Protein AF-A0A151QXU3-F1 (afdb_monomer_lite)

Sequence (77 aa):
LKSQLETNWSALKDERNISFWTYQWNKHDSCSQLQQNDFLQLALTIFIKMILKLFFKNTASKSYLIASITTAIYNDI

Organism: Cajanus cajan (NCBI:txid3821)

InterPro domains:
  IPR001568 Ribonuclease T2-like [PF00445] (1-75)
  IPR036430 Ribonuclease T2-like superfamily [G3DSA:3.90.730.10] (1-77)
  IPR036430 Ribonuclease T2-like superfamily [SSF55895] (2-74)

Foldseek 3Di:
DVVLCLVQPADPPPRPSVVVLVVCCVPPVVVVVDDSVRVVVVVSVVRVVVVVQVVVPDDDDPDDDPVRVVCSNVVVD

pLDDT: mean 83.28, std 12.21, range [54.28, 95.25]

Structure (mmCIF, N/CA/C/O backbone):
data_AF-A0A151QXU3-F1
#
_entry.id   AF-A0A151QXU3-F1
#
loop_
_atom_site.group_PDB
_atom_site.id
_atom_site.type_symbol
_atom_site.label_atom_id
_atom_site.label_alt_id
_atom_site.label_comp_id
_atom_site.label_asym_id
_atom_site.label_entity_id
_atom_site.label_seq_id
_atom_site.pdbx_PDB_ins_code
_atom_site.Cartn_x
_atom_site.Cartn_y
_atom_s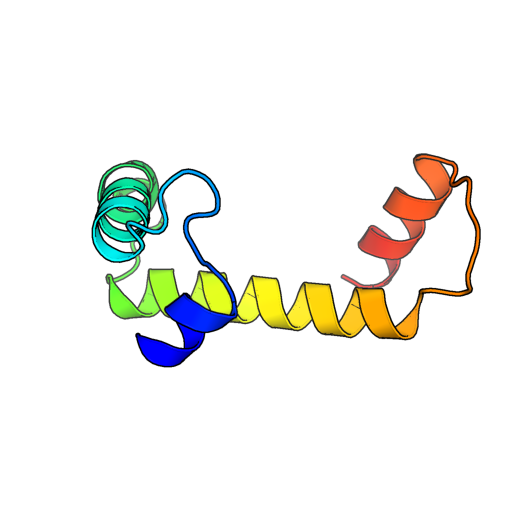ite.Cartn_z
_atom_site.occupancy
_atom_site.B_iso_or_equiv
_atom_site.auth_seq_id
_atom_site.auth_comp_id
_atom_site.auth_asym_id
_atom_site.auth_atom_id
_atom_site.pdbx_PDB_model_num
ATOM 1 N N . LEU A 1 1 ? 3.834 -3.902 10.486 1.00 90.00 1 LEU A N 1
ATOM 2 C CA . LEU A 1 1 ? 2.903 -3.228 9.553 1.00 90.00 1 LEU A CA 1
ATOM 3 C C . LEU A 1 1 ? 3.160 -1.722 9.441 1.00 90.00 1 LEU A C 1
ATOM 5 O O . LEU A 1 1 ? 3.595 -1.302 8.382 1.00 90.00 1 LEU A O 1
ATOM 9 N N . LYS A 1 2 ? 2.987 -0.917 10.505 1.00 91.94 2 LYS A N 1
ATOM 10 C CA . LYS A 1 2 ? 3.153 0.555 10.457 1.00 91.94 2 LYS A CA 1
ATOM 11 C C . LYS A 1 2 ? 4.457 1.033 9.794 1.00 91.94 2 LYS A C 1
ATOM 13 O O . LYS A 1 2 ? 4.386 1.715 8.787 1.00 91.94 2 LYS A O 1
ATOM 18 N N . SER A 1 3 ? 5.624 0.614 10.289 1.00 94.19 3 SER A N 1
ATOM 19 C CA . SER A 1 3 ? 6.918 1.013 9.702 1.00 94.19 3 SER A CA 1
ATOM 20 C C . SER A 1 3 ? 7.049 0.625 8.219 1.00 94.19 3 SER A C 1
ATOM 22 O O . SER A 1 3 ? 7.544 1.409 7.419 1.00 94.19 3 SER A O 1
ATOM 24 N N . GLN A 1 4 ? 6.525 -0.539 7.813 1.00 94.38 4 GLN A N 1
ATOM 25 C CA . GLN A 1 4 ? 6.520 -0.934 6.401 1.00 94.38 4 GLN A CA 1
ATOM 26 C C . GLN A 1 4 ? 5.616 -0.036 5.552 1.00 94.38 4 GLN A C 1
ATOM 28 O O . GLN A 1 4 ? 5.994 0.288 4.429 1.00 94.38 4 GLN A O 1
ATOM 33 N N . LEU A 1 5 ? 4.458 0.379 6.075 1.00 93.50 5 LEU A N 1
ATOM 34 C CA . LEU A 1 5 ? 3.579 1.342 5.412 1.00 93.50 5 LEU A CA 1
ATOM 35 C C . LEU A 1 5 ? 4.243 2.721 5.299 1.00 93.50 5 LEU A C 1
ATOM 37 O O . LEU A 1 5 ? 4.137 3.350 4.255 1.00 93.50 5 LEU A O 1
ATOM 41 N N . GLU A 1 6 ? 4.965 3.180 6.325 1.00 94.12 6 GLU A N 1
ATOM 42 C CA . GLU A 1 6 ? 5.693 4.461 6.283 1.00 94.12 6 GLU A CA 1
ATOM 43 C C . GLU A 1 6 ? 6.769 4.464 5.195 1.00 94.12 6 GLU A C 1
ATOM 45 O O . GLU A 1 6 ? 6.926 5.456 4.492 1.00 94.12 6 GLU A O 1
ATOM 50 N N . THR A 1 7 ? 7.485 3.351 5.023 1.00 91.62 7 THR A N 1
ATOM 51 C CA . THR A 1 7 ? 8.538 3.232 4.006 1.00 91.62 7 THR A CA 1
ATOM 52 C C . THR A 1 7 ? 7.986 3.043 2.596 1.00 91.62 7 THR A C 1
ATOM 54 O O . THR A 1 7 ? 8.522 3.606 1.648 1.00 91.62 7 THR A O 1
ATOM 57 N N . ASN A 1 8 ? 6.946 2.223 2.437 1.00 91.12 8 ASN A N 1
ATOM 58 C CA . ASN A 1 8 ? 6.525 1.734 1.121 1.00 91.12 8 ASN A CA 1
ATOM 59 C C . ASN A 1 8 ? 5.224 2.365 0.618 1.00 91.12 8 ASN A C 1
ATOM 61 O O . ASN A 1 8 ? 4.919 2.271 -0.563 1.00 91.12 8 ASN A O 1
ATOM 65 N N . TRP A 1 9 ? 4.435 2.997 1.484 1.00 92.25 9 TRP A N 1
ATOM 66 C CA . TRP A 1 9 ? 3.136 3.555 1.115 1.00 92.25 9 TRP A CA 1
ATOM 67 C C .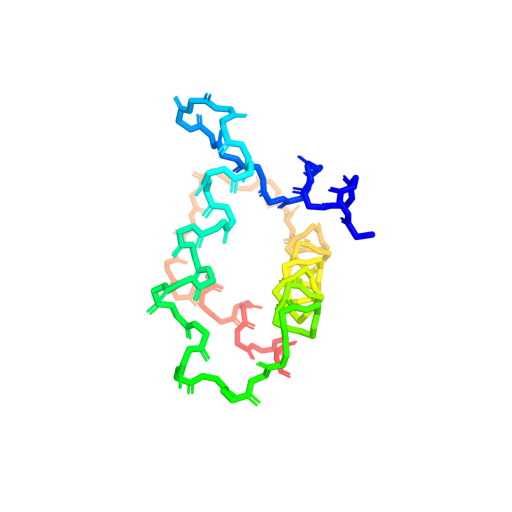 TRP A 1 9 ? 2.860 4.877 1.841 1.00 92.25 9 TRP A C 1
ATOM 69 O O . TRP A 1 9 ? 1.850 5.043 2.530 1.00 92.25 9 TRP A O 1
ATOM 79 N N . SER A 1 10 ? 3.791 5.821 1.701 1.00 93.12 10 SER A N 1
ATOM 80 C CA . SER A 1 10 ? 3.729 7.138 2.334 1.00 93.12 10 SER A CA 1
ATOM 81 C C . SER A 1 10 ? 2.814 8.126 1.602 1.00 93.12 10 SER A C 1
ATOM 83 O O . SER A 1 10 ? 2.597 8.067 0.389 1.00 93.12 10 SER A O 1
ATOM 85 N N . ALA A 1 11 ? 2.284 9.083 2.358 1.00 93.31 11 ALA A N 1
ATOM 86 C CA . ALA A 1 11 ? 1.532 10.215 1.847 1.00 93.31 11 ALA A CA 1
ATOM 87 C C . ALA A 1 11 ? 2.496 11.270 1.282 1.00 93.31 11 ALA A C 1
ATOM 89 O O . ALA A 1 11 ? 3.031 12.094 2.015 1.00 93.31 11 ALA A O 1
ATOM 90 N N . LEU A 1 12 ? 2.691 11.280 -0.039 1.00 90.00 12 LEU A N 1
ATOM 91 C CA . LEU A 1 12 ? 3.657 12.177 -0.694 1.00 90.00 12 LEU A CA 1
ATOM 92 C C . LEU A 1 12 ? 3.264 13.664 -0.681 1.00 90.00 12 LEU A C 1
ATOM 94 O O . LEU A 1 12 ? 4.105 14.521 -0.925 1.00 90.00 12 LEU A O 1
ATOM 98 N N . LYS A 1 13 ? 1.984 13.982 -0.457 1.00 88.75 13 LYS A N 1
ATOM 99 C CA . LYS A 1 13 ? 1.487 15.365 -0.532 1.00 88.75 13 LYS A CA 1
ATOM 100 C C . LYS A 1 13 ? 1.793 16.172 0.729 1.00 88.75 13 LYS A C 1
ATOM 102 O O . LYS A 1 13 ? 2.082 17.358 0.632 1.00 88.75 13 LYS A O 1
ATOM 107 N N . ASP A 1 14 ? 1.616 15.559 1.892 1.00 88.31 14 ASP A N 1
ATOM 108 C CA . ASP A 1 14 ? 1.611 16.255 3.181 1.00 88.31 14 ASP A CA 1
ATOM 109 C C . ASP A 1 14 ? 2.187 15.417 4.332 1.00 88.31 14 ASP A C 1
ATOM 111 O O . ASP A 1 14 ? 2.053 15.811 5.486 1.00 88.31 14 ASP A O 1
ATOM 115 N N . GLU A 1 15 ? 2.785 14.258 4.034 1.00 87.81 15 GLU A N 1
ATOM 116 C CA . GLU A 1 15 ? 3.410 13.338 4.998 1.00 87.81 15 GLU A CA 1
ATOM 117 C C . GLU A 1 15 ? 2.462 12.814 6.096 1.00 87.81 15 GLU A C 1
ATOM 119 O O . GLU A 1 15 ? 2.874 12.118 7.028 1.00 87.81 15 GLU A O 1
ATOM 124 N N . ARG A 1 16 ? 1.148 13.058 5.974 1.00 94.31 16 ARG A N 1
ATOM 125 C CA . ARG A 1 16 ? 0.134 12.604 6.937 1.00 94.31 16 ARG A CA 1
ATOM 126 C C . ARG A 1 16 ? -0.297 11.171 6.653 1.00 94.31 16 ARG A C 1
ATOM 128 O O . ARG A 1 16 ? -1.448 10.887 6.322 1.00 94.31 16 ARG A O 1
ATOM 135 N N . ASN A 1 17 ? 0.643 10.254 6.847 1.00 94.69 17 ASN A N 1
ATOM 136 C CA . ASN A 1 17 ? 0.502 8.820 6.596 1.00 94.69 17 ASN A CA 1
ATOM 137 C C . ASN A 1 17 ? -0.748 8.195 7.243 1.00 94.69 17 ASN A C 1
ATOM 139 O O . ASN A 1 17 ? -1.520 7.516 6.572 1.00 94.69 17 ASN A O 1
ATOM 143 N N . ILE A 1 18 ? -1.004 8.475 8.526 1.00 94.62 18 ILE A N 1
ATOM 144 C CA . ILE A 1 18 ? -2.157 7.909 9.248 1.00 94.62 18 ILE A CA 1
ATOM 145 C C . ILE A 1 18 ? -3.487 8.379 8.649 1.00 94.62 18 ILE A C 1
ATOM 147 O O . ILE A 1 18 ? -4.390 7.567 8.443 1.00 94.62 18 ILE A O 1
ATOM 151 N N . SER A 1 19 ? -3.604 9.672 8.336 1.00 95.12 19 SER A N 1
ATOM 152 C CA . SER A 1 19 ? -4.808 10.233 7.712 1.00 95.12 19 SER A CA 1
ATOM 153 C C . SER A 1 19 ? -5.022 9.654 6.318 1.00 95.12 19 SER A C 1
ATOM 155 O O . SER A 1 19 ? -6.148 9.325 5.948 1.00 95.12 19 SER A O 1
ATOM 157 N N . PHE A 1 20 ? -3.937 9.479 5.565 1.00 95.12 20 PHE A N 1
ATOM 158 C CA . PHE A 1 20 ? -3.967 8.854 4.252 1.00 95.12 20 PHE A CA 1
ATOM 159 C C . PHE A 1 20 ? -4.453 7.399 4.319 1.00 95.12 20 PHE A C 1
ATOM 161 O O . PHE A 1 20 ? -5.419 7.065 3.636 1.00 95.12 20 PHE A O 1
ATOM 168 N N . TRP A 1 21 ? -3.876 6.543 5.168 1.00 94.31 21 TRP A N 1
ATOM 169 C CA . TRP A 1 21 ? -4.308 5.141 5.265 1.00 94.31 21 TRP A CA 1
ATOM 170 C C . TRP A 1 21 ? -5.730 5.004 5.804 1.00 94.31 21 TRP A C 1
ATOM 172 O O . TRP A 1 21 ? -6.491 4.183 5.302 1.00 94.31 21 TRP A O 1
ATOM 182 N N . THR A 1 22 ? -6.113 5.846 6.769 1.00 94.19 22 THR A N 1
ATOM 183 C CA . THR A 1 22 ? -7.493 5.902 7.277 1.00 94.19 22 THR A CA 1
ATOM 184 C C . THR A 1 22 ? -8.477 6.237 6.158 1.00 94.19 22 THR A C 1
ATOM 186 O O . THR A 1 22 ? -9.528 5.610 6.050 1.00 94.19 22 THR A O 1
ATOM 189 N N . TYR A 1 23 ? -8.133 7.192 5.290 1.00 94.06 23 TYR A N 1
ATOM 190 C CA . TYR A 1 23 ? -8.958 7.526 4.132 1.00 94.06 23 TYR A CA 1
ATOM 191 C C . TYR A 1 23 ? -9.070 6.357 3.147 1.00 94.06 23 TYR A C 1
ATOM 193 O O . TYR A 1 23 ? -10.176 6.050 2.705 1.00 94.06 23 TYR A O 1
ATOM 201 N N . GLN A 1 24 ? -7.953 5.692 2.820 1.00 93.31 24 GLN A 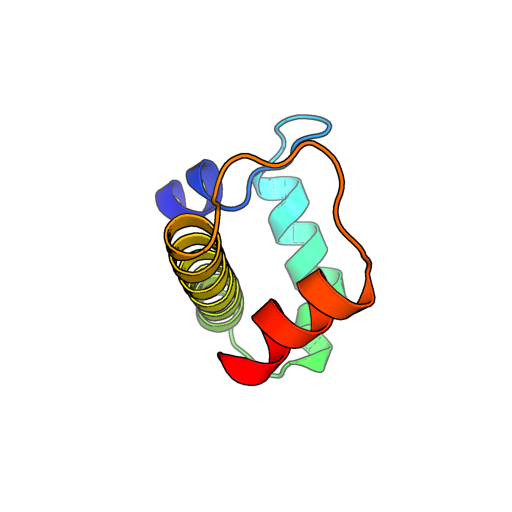N 1
ATOM 202 C CA . GLN A 1 24 ? -7.964 4.544 1.905 1.00 93.31 24 GLN A CA 1
ATOM 203 C C . GLN A 1 24 ? -8.822 3.400 2.448 1.00 93.31 24 GLN A C 1
ATOM 205 O O . GLN A 1 24 ? -9.646 2.863 1.715 1.00 93.31 24 GLN A O 1
ATOM 210 N N . TRP A 1 25 ? -8.678 3.088 3.738 1.00 92.62 25 TRP A N 1
ATOM 211 C CA . TRP A 1 25 ? -9.505 2.112 4.439 1.00 92.62 25 TRP A CA 1
ATOM 212 C C . TRP A 1 25 ? -10.992 2.474 4.346 1.00 92.62 25 TRP A C 1
ATOM 214 O O . TRP A 1 25 ? -11.762 1.755 3.721 1.00 92.62 25 TRP A O 1
ATOM 224 N N . ASN A 1 26 ? -11.392 3.644 4.851 1.00 92.50 26 ASN A N 1
ATOM 225 C CA . ASN A 1 26 ? -12.805 4.036 4.899 1.00 92.50 26 ASN A CA 1
ATOM 226 C C . ASN A 1 26 ? -13.468 4.106 3.516 1.00 92.50 26 ASN A C 1
ATOM 228 O O . ASN A 1 26 ? -14.674 3.900 3.399 1.00 92.50 26 ASN A O 1
ATOM 232 N N . LYS A 1 27 ? -12.702 4.441 2.473 1.00 93.50 27 LYS A N 1
ATOM 233 C CA . LYS A 1 27 ? -13.226 4.594 1.115 1.00 93.50 27 LYS A CA 1
ATOM 234 C C . LYS A 1 27 ? -13.288 3.284 0.331 1.00 93.50 27 LYS A C 1
ATOM 236 O O . LYS A 1 27 ? -14.160 3.156 -0.524 1.00 93.50 27 LYS A O 1
ATOM 241 N N . HIS A 1 28 ? -12.352 2.363 0.558 1.00 91.69 28 HIS A N 1
ATOM 242 C CA . HIS A 1 28 ? -12.157 1.206 -0.322 1.00 91.69 28 HIS A CA 1
ATOM 243 C C . HIS A 1 28 ? -12.336 -0.148 0.361 1.00 91.69 28 HIS A C 1
ATOM 245 O O . HIS A 1 28 ? -12.564 -1.135 -0.337 1.00 91.69 28 HIS A O 1
ATOM 251 N N . ASP A 1 29 ? -12.268 -0.217 1.687 1.00 80.56 29 ASP A N 1
ATOM 252 C CA . ASP A 1 29 ? -12.319 -1.497 2.381 1.00 80.56 29 ASP A CA 1
ATOM 253 C C . ASP A 1 29 ? -13.671 -2.204 2.288 1.00 80.56 29 ASP A C 1
ATOM 255 O O . ASP A 1 29 ? -13.714 -3.410 2.044 1.00 80.56 29 ASP A O 1
ATOM 259 N N . SER A 1 30 ? -14.774 -1.466 2.430 1.00 74.94 30 SER A N 1
ATOM 260 C CA . SER A 1 30 ? -16.120 -2.054 2.425 1.00 74.94 30 SER A CA 1
ATOM 261 C C . SER A 1 30 ? -16.423 -2.843 1.144 1.00 74.94 30 SER A C 1
ATOM 263 O O . SER A 1 30 ? -17.282 -3.722 1.143 1.00 74.94 30 SER A O 1
ATOM 265 N N . CYS A 1 31 ? -15.681 -2.577 0.066 1.00 87.81 31 CYS A N 1
ATOM 266 C CA . CYS A 1 31 ? -15.748 -3.302 -1.199 1.00 87.81 31 CYS A CA 1
ATOM 267 C C . CYS A 1 31 ? -14.919 -4.599 -1.221 1.00 87.81 31 CYS A C 1
ATOM 269 O O . CYS A 1 31 ? -15.148 -5.447 -2.079 1.00 87.81 31 CYS A O 1
ATOM 271 N N . SER A 1 32 ? -13.936 -4.738 -0.332 1.00 89.12 32 SER A N 1
ATOM 272 C CA . SER A 1 32 ? -12.978 -5.848 -0.301 1.00 89.12 32 SER A CA 1
ATOM 273 C C . SER A 1 32 ? -13.373 -6.989 0.638 1.00 89.12 32 SER A C 1
ATOM 275 O O . SER A 1 32 ? -12.910 -8.109 0.441 1.00 89.12 32 SER A O 1
ATOM 277 N N . GLN A 1 33 ? -14.244 -6.724 1.622 1.00 90.69 33 GLN A N 1
ATOM 278 C CA . GLN A 1 33 ? -14.639 -7.675 2.676 1.00 90.69 33 GLN A CA 1
ATOM 279 C C . GLN A 1 33 ? -13.457 -8.201 3.518 1.00 90.69 33 GLN A C 1
ATOM 281 O O . GLN A 1 33 ? -13.553 -9.266 4.129 1.00 90.69 33 GLN A O 1
ATOM 286 N N . LEU A 1 34 ? -12.338 -7.475 3.551 1.00 92.94 34 LEU A N 1
ATOM 287 C CA . LEU A 1 34 ? -11.163 -7.827 4.342 1.00 92.94 34 LEU A CA 1
ATOM 288 C C . LEU A 1 34 ? -11.219 -7.167 5.722 1.00 92.94 34 LEU A C 1
ATOM 290 O O . LEU A 1 34 ? -11.915 -6.182 5.941 1.00 92.94 34 LEU A O 1
ATOM 294 N N . GLN A 1 35 ? -10.458 -7.697 6.679 1.00 93.62 35 GLN A N 1
ATOM 295 C CA . GLN A 1 35 ? -10.186 -6.955 7.908 1.00 93.62 35 GLN A CA 1
ATOM 296 C C . GLN A 1 35 ? -9.102 -5.901 7.660 1.00 93.62 35 GLN A C 1
ATOM 298 O O . GLN A 1 35 ? -8.280 -6.030 6.753 1.00 93.62 35 GLN A O 1
ATOM 303 N N . GLN A 1 36 ? -9.037 -4.885 8.524 1.00 92.38 36 GLN A N 1
ATOM 304 C CA . GLN A 1 36 ? -8.116 -3.751 8.371 1.00 92.38 36 GLN A CA 1
ATOM 305 C C . GLN A 1 36 ? -6.664 -4.138 8.164 1.00 92.38 36 GLN A C 1
ATOM 307 O O . GLN A 1 36 ? -6.004 -3.632 7.253 1.00 92.38 36 GLN A O 1
ATOM 312 N N . ASN A 1 37 ? -6.165 -5.053 8.983 1.00 93.19 37 ASN A N 1
ATOM 313 C CA . ASN A 1 37 ? -4.785 -5.486 8.855 1.00 93.19 37 ASN A CA 1
ATOM 314 C C . ASN A 1 37 ?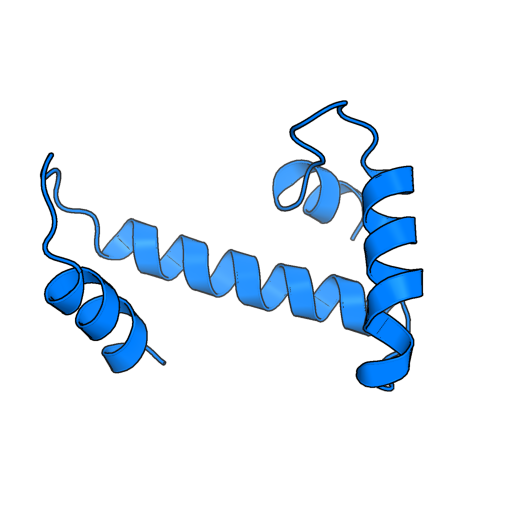 -4.562 -6.298 7.575 1.00 93.19 37 ASN A C 1
ATOM 316 O O . ASN A 1 37 ? -3.529 -6.112 6.936 1.00 93.19 37 ASN A O 1
ATOM 320 N N . ASP A 1 38 ? -5.536 -7.110 7.161 1.00 94.19 38 ASP A N 1
ATOM 321 C CA . ASP A 1 38 ? -5.447 -7.928 5.949 1.00 94.19 38 ASP A CA 1
ATOM 322 C C . ASP A 1 38 ? -5.457 -7.061 4.687 1.00 94.19 38 ASP A C 1
ATOM 324 O O . ASP A 1 38 ? -4.631 -7.258 3.797 1.00 94.19 38 ASP A O 1
ATOM 328 N N . PHE A 1 39 ? -6.318 -6.040 4.635 1.00 94.38 39 PHE A N 1
ATOM 329 C CA . PHE A 1 39 ? -6.344 -5.050 3.557 1.00 94.38 39 PHE A CA 1
ATOM 330 C C . PHE A 1 39 ? -4.992 -4.335 3.420 1.00 94.38 39 PHE A C 1
ATOM 332 O O . PHE A 1 39 ? -4.399 -4.289 2.338 1.00 94.38 39 PHE A O 1
ATOM 339 N N . LEU A 1 40 ? -4.467 -3.808 4.531 1.00 94.19 40 LEU A N 1
ATOM 340 C CA . LEU A 1 40 ? -3.195 -3.082 4.547 1.00 94.19 40 LEU A CA 1
ATOM 341 C C . LEU A 1 40 ? -2.012 -3.993 4.187 1.00 94.19 40 LEU A C 1
ATOM 343 O O . LEU A 1 40 ? -1.092 -3.573 3.480 1.00 94.19 40 LEU A O 1
ATOM 347 N N . GLN A 1 41 ? -2.029 -5.242 4.650 1.00 95.25 41 GLN A N 1
ATOM 348 C CA . GLN A 1 41 ? -0.989 -6.221 4.356 1.00 95.25 41 GLN A CA 1
ATOM 349 C C . GLN A 1 41 ? -1.039 -6.694 2.901 1.00 95.25 41 GLN A C 1
ATOM 351 O O . GLN A 1 41 ? 0.014 -6.853 2.275 1.00 95.25 41 GLN A O 1
ATOM 356 N N . LEU A 1 42 ? -2.233 -6.866 2.331 1.00 93.88 42 LEU A N 1
ATOM 357 C CA . LEU A 1 42 ? -2.406 -7.197 0.920 1.00 93.88 42 LEU A CA 1
ATOM 358 C C . LEU A 1 42 ? -1.891 -6.065 0.025 1.00 93.88 42 LEU A C 1
ATOM 360 O O . LEU A 1 42 ? -1.109 -6.327 -0.891 1.00 93.88 42 LEU A O 1
ATOM 364 N N . ALA A 1 43 ? -2.245 -4.814 0.330 1.00 92.88 43 ALA A N 1
ATOM 365 C CA . ALA A 1 43 ? -1.767 -3.646 -0.409 1.00 92.88 43 ALA A CA 1
ATOM 366 C C . ALA A 1 43 ? -0.229 -3.560 -0.420 1.00 92.88 43 ALA A C 1
ATOM 368 O O . ALA A 1 43 ? 0.383 -3.433 -1.484 1.00 92.88 43 ALA A O 1
ATOM 369 N N . LEU A 1 44 ? 0.410 -3.726 0.745 1.00 93.69 44 LEU A N 1
ATOM 370 C CA . LEU A 1 44 ? 1.872 -3.794 0.859 1.00 93.69 44 LEU A CA 1
ATOM 371 C C . LEU A 1 44 ? 2.473 -4.949 0.057 1.00 93.69 44 LEU A C 1
ATOM 373 O O . LEU A 1 44 ? 3.484 -4.774 -0.622 1.00 93.69 44 LEU A O 1
ATOM 377 N N . THR A 1 45 ? 1.856 -6.128 0.124 1.00 92.69 45 THR A N 1
ATOM 378 C CA . THR A 1 45 ? 2.340 -7.323 -0.576 1.00 92.69 45 THR A CA 1
ATOM 379 C C . THR A 1 45 ? 2.327 -7.117 -2.088 1.00 92.69 45 THR A C 1
ATOM 381 O O . THR A 1 45 ? 3.298 -7.462 -2.763 1.00 92.69 45 THR A O 1
ATOM 384 N N . ILE A 1 46 ? 1.250 -6.537 -2.625 1.00 89.69 46 ILE A N 1
ATOM 385 C CA . ILE A 1 46 ? 1.131 -6.214 -4.051 1.00 89.69 46 ILE A CA 1
ATOM 386 C C . ILE A 1 46 ? 2.204 -5.196 -4.449 1.00 89.69 46 ILE A C 1
ATOM 388 O O . ILE A 1 46 ? 2.936 -5.425 -5.413 1.00 89.69 46 ILE A O 1
ATOM 392 N N . PHE A 1 47 ? 2.350 -4.117 -3.678 1.00 87.75 47 PHE A N 1
ATOM 393 C CA . PHE A 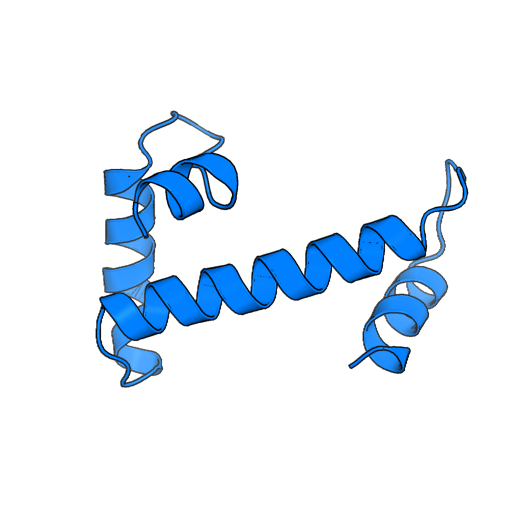1 47 ? 3.321 -3.062 -3.957 1.00 87.75 47 PHE A CA 1
ATOM 394 C C . PHE A 1 47 ? 4.765 -3.581 -3.989 1.00 87.75 47 PHE A C 1
ATOM 396 O O . PHE A 1 47 ? 5.474 -3.369 -4.972 1.00 87.75 47 PHE A O 1
ATOM 403 N N . ILE A 1 48 ? 5.189 -4.323 -2.960 1.00 85.62 48 ILE A N 1
ATOM 404 C CA . ILE A 1 48 ? 6.547 -4.882 -2.878 1.00 85.62 48 ILE A CA 1
ATOM 405 C C . ILE A 1 48 ? 6.804 -5.843 -4.044 1.00 85.62 48 ILE A C 1
ATOM 407 O O . ILE A 1 48 ? 7.854 -5.764 -4.683 1.00 85.62 48 ILE A O 1
ATOM 411 N N . LYS A 1 49 ? 5.840 -6.716 -4.372 1.00 83.75 49 LYS A N 1
ATOM 412 C CA . LYS A 1 49 ? 5.958 -7.626 -5.522 1.00 83.75 49 LYS A CA 1
ATOM 413 C C . LYS A 1 49 ? 6.129 -6.864 -6.836 1.00 83.75 49 LYS A C 1
ATOM 415 O O . LYS A 1 49 ? 6.950 -7.269 -7.654 1.00 83.75 49 LYS A O 1
ATOM 420 N N . MET A 1 50 ? 5.389 -5.775 -7.047 1.00 79.81 50 MET A N 1
ATOM 421 C CA . MET A 1 50 ? 5.515 -4.961 -8.259 1.00 79.81 50 MET A CA 1
ATOM 422 C C . MET A 1 50 ? 6.847 -4.212 -8.321 1.00 79.81 50 MET A C 1
ATOM 424 O O . MET A 1 50 ? 7.499 -4.231 -9.363 1.00 79.81 50 MET A O 1
ATOM 428 N N . ILE A 1 51 ? 7.283 -3.598 -7.216 1.00 77.00 51 ILE A N 1
ATOM 429 C CA . ILE A 1 51 ? 8.566 -2.891 -7.153 1.00 77.00 51 ILE A CA 1
ATOM 430 C C . ILE A 1 51 ? 9.729 -3.827 -7.458 1.00 77.00 51 ILE A C 1
ATOM 432 O O . ILE A 1 51 ? 10.549 -3.505 -8.318 1.00 77.00 51 ILE A O 1
ATOM 436 N N . LEU A 1 52 ? 9.794 -4.986 -6.793 1.00 65.25 52 LEU A N 1
ATOM 437 C CA . LEU A 1 52 ? 10.866 -5.955 -7.019 1.00 65.25 52 LEU A CA 1
ATOM 438 C C . LEU A 1 52 ? 10.941 -6.333 -8.503 1.00 65.25 52 LEU A C 1
ATOM 440 O O . LEU A 1 52 ? 12.016 -6.282 -9.091 1.00 65.25 52 LEU A O 1
ATOM 444 N N . LYS A 1 53 ? 9.796 -6.606 -9.140 1.00 69.94 53 LYS A N 1
ATOM 445 C CA . LYS A 1 53 ? 9.730 -6.938 -10.572 1.00 69.94 53 LYS A CA 1
ATOM 446 C C . LYS A 1 53 ? 10.209 -5.799 -11.479 1.00 69.94 53 LYS A C 1
ATOM 448 O O . LYS A 1 53 ? 10.952 -6.049 -12.424 1.00 69.94 53 LYS A O 1
ATOM 4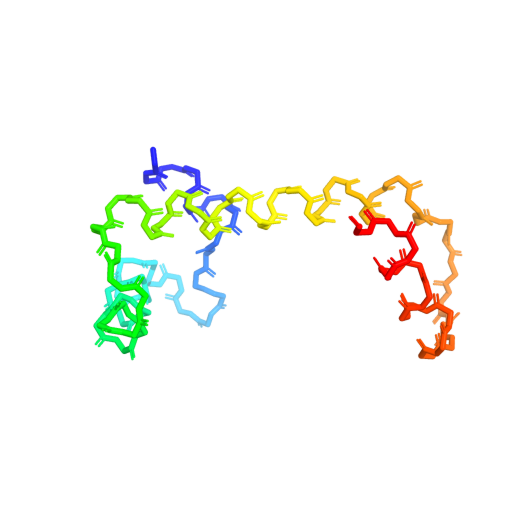53 N N . LEU A 1 54 ? 9.835 -4.551 -11.189 1.00 67.50 54 LEU A N 1
ATOM 454 C CA . LEU A 1 54 ? 10.271 -3.389 -11.976 1.00 67.50 54 LEU A CA 1
ATOM 455 C C . LEU A 1 54 ? 11.779 -3.127 -11.850 1.00 67.50 54 LEU A C 1
ATOM 457 O O . LEU A 1 54 ? 12.417 -2.796 -12.849 1.00 67.50 54 LEU A O 1
ATOM 461 N N . PHE A 1 55 ? 12.366 -3.318 -10.663 1.00 63.28 55 PHE A N 1
ATOM 462 C CA . PHE A 1 55 ? 13.814 -3.185 -10.465 1.00 63.28 55 PHE A CA 1
ATOM 463 C C . PHE A 1 55 ? 14.615 -4.188 -11.304 1.00 63.28 55 PHE A C 1
ATOM 465 O O . PHE A 1 55 ? 15.634 -3.812 -11.876 1.00 63.28 55 PHE A O 1
ATOM 472 N N . PHE A 1 56 ? 14.141 -5.430 -11.449 1.00 58.25 56 PHE A N 1
ATOM 473 C CA . PHE A 1 56 ? 14.822 -6.441 -12.270 1.00 58.25 56 PHE A CA 1
ATOM 474 C C . PHE A 1 56 ? 14.699 -6.209 -13.784 1.00 58.25 56 PHE A C 1
ATOM 476 O O . PHE A 1 56 ? 15.430 -6.834 -14.550 1.00 58.25 56 PHE A O 1
ATOM 483 N N . LYS A 1 57 ? 13.811 -5.312 -14.232 1.00 62.06 57 LYS A N 1
ATOM 484 C CA . LYS A 1 57 ? 13.580 -5.033 -15.659 1.00 62.06 57 LYS A CA 1
ATOM 485 C C . LYS A 1 57 ? 14.181 -3.729 -16.164 1.00 62.06 57 LYS A C 1
ATOM 487 O O . LYS A 1 57 ? 14.192 -3.503 -17.373 1.00 62.06 57 LYS A O 1
ATOM 492 N N . ASN A 1 58 ? 14.661 -2.858 -15.281 1.00 57.66 58 ASN A N 1
ATOM 493 C CA . ASN A 1 58 ? 15.048 -1.516 -15.691 1.00 57.66 58 ASN A CA 1
ATOM 494 C C . ASN A 1 58 ? 16.486 -1.470 -16.239 1.00 57.66 58 ASN A C 1
ATOM 496 O O . ASN A 1 58 ? 17.452 -1.262 -15.509 1.00 57.66 58 ASN A O 1
ATOM 500 N N . THR A 1 59 ? 16.611 -1.639 -17.555 1.00 58.12 59 THR A N 1
ATOM 501 C CA . THR A 1 59 ? 17.755 -1.171 -18.346 1.00 58.12 59 THR A CA 1
ATOM 502 C C . THR A 1 59 ? 17.526 0.296 -18.713 1.00 58.12 59 THR A C 1
ATOM 504 O O . THR A 1 59 ? 16.510 0.625 -19.317 1.00 58.12 59 THR A O 1
ATOM 507 N N . ALA A 1 60 ? 18.467 1.167 -18.352 1.00 59.97 60 ALA A N 1
ATOM 508 C CA . ALA A 1 60 ? 18.378 2.627 -18.382 1.00 59.97 60 ALA A CA 1
ATOM 509 C C . ALA A 1 60 ? 18.025 3.264 -19.753 1.00 59.97 60 ALA A C 1
ATOM 511 O O . ALA A 1 60 ? 18.899 3.793 -20.440 1.00 59.97 60 ALA A O 1
ATOM 512 N N . SER A 1 61 ? 16.743 3.292 -20.133 1.00 62.59 61 SER A N 1
ATOM 513 C CA . SER A 1 61 ? 16.237 4.093 -21.261 1.00 62.59 61 SER A CA 1
ATOM 514 C C . SER A 1 61 ? 15.442 5.311 -20.777 1.00 62.59 61 SER A C 1
ATOM 516 O O . SER A 1 61 ? 14.736 5.258 -19.771 1.00 62.59 61 SER A O 1
ATOM 518 N N . LYS A 1 62 ? 15.551 6.433 -21.504 1.00 66.62 62 LYS A N 1
ATOM 519 C CA . LYS A 1 62 ? 14.839 7.700 -21.230 1.00 66.62 62 LYS A CA 1
ATOM 520 C C . LYS A 1 62 ? 13.485 7.813 -21.944 1.00 66.62 62 LYS A C 1
ATOM 522 O O . LYS A 1 62 ? 12.775 8.792 -21.742 1.00 66.62 62 LYS A O 1
ATOM 527 N N . SER A 1 63 ? 13.137 6.843 -22.788 1.00 72.19 63 SER A N 1
ATOM 528 C CA . SER A 1 63 ? 11.866 6.792 -23.513 1.00 72.19 63 SER A CA 1
ATOM 529 C C . SER A 1 63 ? 11.376 5.351 -23.587 1.00 72.19 63 SER A C 1
ATOM 531 O O . SER A 1 63 ? 12.152 4.440 -23.891 1.00 72.19 63 SER A O 1
ATOM 533 N N . TYR A 1 64 ? 10.091 5.157 -23.300 1.00 70.56 64 TYR A N 1
ATOM 534 C CA . TYR A 1 64 ? 9.429 3.860 -23.316 1.00 70.56 64 TYR A CA 1
ATOM 535 C C . TYR A 1 64 ? 8.121 3.964 -24.092 1.00 70.56 64 TYR A C 1
ATOM 537 O O . TYR A 1 64 ? 7.330 4.883 -23.880 1.00 70.56 64 TYR A O 1
ATOM 545 N N . LEU A 1 65 ? 7.868 2.988 -24.962 1.00 79.19 65 LEU A N 1
ATOM 546 C CA . LEU A 1 65 ? 6.552 2.810 -25.564 1.00 79.19 65 LEU A CA 1
ATOM 547 C C . LEU A 1 65 ? 5.599 2.227 -24.517 1.00 79.19 65 LEU A C 1
ATOM 549 O O . LEU A 1 65 ? 5.962 1.294 -23.797 1.00 79.19 65 LEU A O 1
ATOM 553 N N . ILE A 1 66 ? 4.360 2.725 -24.477 1.00 75.81 66 ILE A N 1
ATOM 554 C CA . ILE A 1 66 ? 3.318 2.216 -23.570 1.00 75.81 66 ILE A CA 1
ATOM 555 C C . ILE A 1 66 ? 3.163 0.700 -23.739 1.00 75.81 66 ILE A C 1
ATOM 557 O O . ILE A 1 66 ? 3.201 -0.026 -22.753 1.00 75.81 66 ILE A O 1
ATOM 561 N N . ALA A 1 67 ? 3.104 0.207 -24.982 1.00 77.88 67 ALA A N 1
ATOM 562 C CA . ALA A 1 67 ? 2.982 -1.222 -25.273 1.00 77.88 67 ALA A CA 1
ATOM 563 C C . ALA A 1 67 ? 4.123 -2.062 -24.669 1.00 77.88 67 ALA A C 1
ATOM 565 O O . ALA A 1 67 ? 3.877 -3.161 -24.173 1.00 77.88 67 ALA A O 1
ATOM 566 N N . SER A 1 68 ? 5.355 -1.542 -24.657 1.00 72.31 68 SER A N 1
ATOM 567 C CA . SER A 1 68 ? 6.509 -2.215 -24.052 1.00 72.31 68 SER A CA 1
ATOM 568 C C . SER A 1 68 ? 6.392 -2.288 -22.529 1.00 72.31 68 SER A C 1
ATOM 570 O O . SER A 1 68 ? 6.652 -3.344 -21.957 1.00 72.31 68 SER A O 1
ATOM 572 N N . ILE A 1 69 ? 5.942 -1.209 -21.875 1.00 73.69 69 ILE A N 1
ATOM 573 C CA . ILE A 1 69 ? 5.691 -1.194 -20.424 1.00 73.69 69 ILE A CA 1
ATOM 574 C C . ILE A 1 69 ? 4.559 -2.165 -20.078 1.00 73.69 69 ILE A C 1
ATOM 576 O O . ILE A 1 69 ? 4.707 -3.000 -19.190 1.00 73.69 69 ILE A O 1
ATOM 580 N N . THR A 1 70 ? 3.441 -2.093 -20.801 1.00 74.56 70 THR A N 1
ATOM 581 C CA . THR A 1 70 ? 2.271 -2.948 -20.580 1.00 74.56 70 THR A CA 1
ATOM 582 C C . THR A 1 70 ? 2.629 -4.423 -20.752 1.00 74.56 70 THR A C 1
ATOM 584 O O . THR A 1 70 ? 2.352 -5.218 -19.863 1.00 74.56 70 THR A O 1
ATOM 587 N N . THR A 1 71 ? 3.329 -4.787 -21.828 1.00 74.81 71 THR A N 1
ATOM 588 C CA . THR A 1 71 ? 3.786 -6.168 -22.066 1.00 74.81 71 THR A CA 1
ATOM 589 C C . THR A 1 71 ? 4.724 -6.653 -20.960 1.00 74.81 71 THR A C 1
ATOM 591 O O . THR A 1 71 ? 4.587 -7.774 -20.479 1.00 74.81 71 THR A O 1
ATOM 594 N N . ALA A 1 72 ? 5.652 -5.804 -20.508 1.00 71.06 72 ALA A N 1
ATOM 595 C CA . ALA A 1 72 ? 6.554 -6.143 -19.413 1.00 71.06 72 ALA A CA 1
ATOM 596 C C . ALA A 1 72 ? 5.818 -6.364 -18.081 1.00 71.06 72 ALA A C 1
ATOM 598 O O . ALA A 1 72 ? 6.254 -7.200 -17.294 1.00 71.06 72 ALA A O 1
ATOM 599 N N . ILE A 1 73 ? 4.725 -5.640 -17.828 1.00 74.00 73 ILE A N 1
ATOM 600 C CA . ILE A 1 73 ? 3.892 -5.834 -16.637 1.00 74.00 73 ILE A CA 1
ATOM 601 C C . ILE A 1 73 ? 3.060 -7.119 -16.762 1.00 74.00 73 ILE A C 1
ATOM 603 O O . ILE A 1 73 ? 3.059 -7.916 -15.832 1.00 74.00 73 ILE A O 1
ATOM 607 N N . TYR A 1 74 ? 2.379 -7.338 -17.893 1.00 73.44 74 TYR A N 1
ATOM 608 C CA . TYR A 1 74 ? 1.442 -8.458 -18.063 1.00 73.44 74 TYR A CA 1
ATOM 609 C C . TYR A 1 74 ? 2.114 -9.824 -18.201 1.00 73.44 74 TYR A C 1
ATOM 611 O O . TYR A 1 74 ? 1.599 -10.789 -17.654 1.00 73.44 74 TYR A O 1
ATOM 619 N N . ASN A 1 75 ? 3.260 -9.923 -18.877 1.00 70.81 75 ASN A N 1
ATOM 620 C CA . ASN A 1 75 ? 3.950 -11.210 -19.047 1.00 70.81 75 ASN A CA 1
ATOM 621 C C . ASN A 1 75 ? 4.595 -11.738 -17.751 1.00 70.81 75 ASN A C 1
ATOM 623 O O . ASN A 1 75 ? 5.107 -12.854 -17.739 1.00 70.81 75 ASN A O 1
ATOM 627 N N . ASP A 1 76 ? 4.583 -10.942 -16.679 1.00 61.88 76 ASP A N 1
ATOM 628 C CA . ASP A 1 76 ? 5.142 -11.293 -15.370 1.00 61.88 76 ASP A CA 1
ATOM 629 C C . ASP A 1 76 ? 4.074 -11.550 -14.294 1.00 61.88 76 ASP A C 1
ATOM 631 O O . ASP A 1 76 ? 4.440 -11.810 -13.140 1.00 61.88 76 ASP A O 1
ATOM 635 N N . ILE A 1 77 ? 2.783 -11.400 -14.611 1.00 54.28 77 ILE A N 1
ATOM 636 C CA . ILE A 1 77 ? 1.649 -11.716 -13.719 1.00 54.28 77 ILE A CA 1
ATOM 637 C C . ILE A 1 77 ? 1.253 -13.172 -13.933 1.00 54.28 77 ILE A C 1
ATOM 639 O O . ILE A 1 77 ? 1.148 -13.868 -12.898 1.00 54.28 77 ILE A O 1
#

Radius of gyration: 15.3 Å; chains: 1; bounding box: 34×28×36 Å

Secondary structure (DSSP, 8-state):
-HHHHHHHS--TTT--HHHHHHHHHHHHGGGTT--HHHHHHHHHHHHHHHHHHHHHH----S---HHHHHHHHHTT-